Protein AF-A0A956HBP7-F1 (afdb_monomer_lite)

Structure (mmCIF, N/CA/C/O backbone):
data_AF-A0A956HBP7-F1
#
_entry.id   AF-A0A956HBP7-F1
#
loop_
_atom_site.group_PDB
_atom_site.id
_atom_site.type_symbol
_atom_site.label_atom_id
_atom_site.label_alt_id
_atom_site.label_comp_id
_atom_site.label_asym_id
_atom_site.label_entity_id
_atom_site.label_seq_id
_atom_site.pdbx_PDB_ins_code
_atom_site.Cartn_x
_atom_site.Cartn_y
_atom_site.Cartn_z
_atom_site.occupancy
_atom_site.B_iso_or_equiv
_atom_site.auth_seq_id
_atom_site.auth_comp_id
_atom_site.auth_asym_id
_atom_site.auth_atom_id
_atom_site.pdbx_PDB_model_num
ATOM 1 N N . MET A 1 1 ? 45.034 38.247 -23.020 1.00 39.50 1 MET A N 1
ATOM 2 C CA . MET A 1 1 ? 44.962 36.789 -22.770 1.00 39.50 1 MET A CA 1
ATOM 3 C C . MET A 1 1 ? 44.369 36.622 -21.376 1.00 39.50 1 MET A C 1
ATOM 5 O O . MET A 1 1 ? 45.046 36.894 -20.403 1.00 39.50 1 MET A O 1
ATOM 9 N N . SER A 1 2 ? 43.046 36.707 -21.271 1.00 40.84 2 SER A N 1
ATOM 10 C CA . SER A 1 2 ? 42.067 35.606 -21.320 1.00 40.84 2 SER A CA 1
ATOM 11 C C . SER A 1 2 ? 41.751 35.074 -19.914 1.00 40.84 2 SER A C 1
ATOM 13 O O . SER A 1 2 ? 42.496 34.288 -19.345 1.00 40.84 2 SER A O 1
ATOM 15 N N . THR A 1 3 ? 40.649 35.611 -19.378 1.00 42.34 3 THR A N 1
ATOM 16 C CA . THR A 1 3 ? 39.607 34.946 -18.573 1.00 42.34 3 THR A CA 1
ATOM 17 C C . THR A 1 3 ? 40.024 33.988 -17.447 1.00 42.34 3 THR A C 1
ATOM 19 O O . THR A 1 3 ? 40.135 32.781 -17.637 1.00 42.34 3 THR A O 1
ATOM 22 N N . ARG A 1 4 ? 40.077 34.510 -16.211 1.00 46.84 4 ARG A N 1
ATOM 23 C CA . ARG A 1 4 ? 39.815 33.718 -14.996 1.00 46.84 4 ARG A CA 1
ATOM 24 C C . ARG A 1 4 ? 38.300 33.612 -14.813 1.00 46.84 4 ARG A C 1
ATOM 26 O O . ARG A 1 4 ? 37.662 34.579 -14.408 1.00 46.84 4 ARG A O 1
ATOM 33 N N . ALA A 1 5 ? 37.732 32.466 -15.174 1.00 51.00 5 ALA A N 1
ATOM 34 C CA . ALA A 1 5 ? 36.327 32.162 -14.938 1.00 51.00 5 ALA A CA 1
ATOM 35 C C . ALA A 1 5 ? 36.096 31.924 -13.435 1.00 51.00 5 ALA A C 1
ATOM 37 O O . ALA A 1 5 ? 36.645 30.991 -12.852 1.00 51.00 5 ALA A O 1
ATOM 38 N N . LEU A 1 6 ? 35.297 32.796 -12.819 1.00 49.75 6 LEU A N 1
ATOM 39 C CA . LEU A 1 6 ? 34.688 32.590 -11.508 1.00 49.75 6 LEU A CA 1
ATOM 40 C C . LEU A 1 6 ? 33.666 31.452 -11.628 1.00 49.75 6 LEU A C 1
ATOM 42 O O . LEU A 1 6 ? 32.592 31.641 -12.194 1.00 49.75 6 LEU A O 1
ATOM 46 N N . LEU A 1 7 ? 33.996 30.275 -11.097 1.00 45.66 7 LEU A N 1
ATOM 47 C CA . LEU A 1 7 ? 33.031 29.198 -10.871 1.00 45.66 7 LEU A CA 1
ATOM 48 C C . LEU A 1 7 ? 32.211 29.521 -9.613 1.00 45.66 7 LEU A C 1
ATOM 50 O O . LEU A 1 7 ? 32.476 29.027 -8.523 1.00 45.66 7 LEU A O 1
ATOM 54 N N . LEU A 1 8 ? 31.221 30.396 -9.783 1.00 52.59 8 LEU A N 1
ATOM 55 C CA . LEU A 1 8 ? 30.040 30.484 -8.926 1.00 52.59 8 LEU A CA 1
ATOM 56 C C . LEU A 1 8 ? 29.021 29.496 -9.495 1.00 52.59 8 LEU A C 1
ATOM 58 O O . LEU A 1 8 ? 28.420 29.756 -10.534 1.00 52.59 8 LEU A O 1
ATOM 62 N N . GLY A 1 9 ? 28.875 28.336 -8.859 1.00 46.12 9 GLY A N 1
ATOM 63 C CA . GLY A 1 9 ? 28.076 27.248 -9.415 1.00 46.12 9 GLY A CA 1
ATOM 64 C C . GLY A 1 9 ? 27.485 26.335 -8.356 1.00 46.12 9 GLY A C 1
ATOM 65 O O . GLY A 1 9 ? 27.950 25.219 -8.183 1.00 46.12 9 GLY A O 1
ATOM 66 N N . LEU A 1 10 ? 26.440 26.840 -7.700 1.00 44.69 10 LEU A N 1
ATOM 67 C CA . LEU A 1 10 ? 25.297 26.078 -7.194 1.00 44.69 10 LEU A CA 1
ATOM 68 C C . LEU A 1 10 ? 25.590 24.968 -6.162 1.00 44.69 10 LEU A C 1
ATOM 70 O O . LEU A 1 10 ? 25.605 23.778 -6.465 1.00 44.69 10 LEU A O 1
ATOM 74 N N . VAL A 1 11 ? 25.688 25.366 -4.890 1.00 46.12 11 VAL A N 1
ATOM 75 C CA . VAL A 1 11 ? 25.358 24.465 -3.778 1.00 46.12 11 VAL A CA 1
ATOM 76 C C . VAL A 1 11 ? 23.848 24.232 -3.845 1.00 46.12 11 VAL A C 1
ATOM 78 O O . VAL A 1 11 ? 23.061 25.083 -3.433 1.00 46.12 11 VAL A O 1
ATOM 81 N N . LEU A 1 12 ? 23.440 23.105 -4.430 1.00 47.94 12 LEU A N 1
ATOM 82 C CA . LEU A 1 12 ? 22.087 22.577 -4.284 1.00 47.94 12 LEU A CA 1
ATOM 83 C C . LEU A 1 12 ? 21.896 22.232 -2.807 1.00 47.94 12 LEU A C 1
ATOM 85 O O . LEU A 1 12 ? 22.276 21.162 -2.337 1.00 47.94 12 LEU A O 1
ATOM 89 N N . ALA A 1 13 ? 21.334 23.184 -2.070 1.00 43.22 13 ALA A N 1
ATOM 90 C CA . ALA A 1 13 ? 20.749 22.946 -0.769 1.00 43.22 13 ALA A CA 1
ATOM 91 C C . ALA A 1 13 ? 19.555 22.000 -0.964 1.00 43.22 13 ALA A C 1
ATOM 93 O O . ALA A 1 13 ? 18.434 22.432 -1.224 1.00 43.22 13 ALA A O 1
ATOM 94 N N . VAL A 1 14 ? 19.801 20.692 -0.862 1.00 48.72 14 VAL A N 1
ATOM 95 C CA . VAL A 1 14 ? 18.746 19.705 -0.614 1.00 48.72 14 VAL A CA 1
ATOM 96 C C . VAL A 1 14 ? 18.364 19.847 0.855 1.00 48.72 14 VAL A C 1
ATOM 98 O O . VAL A 1 14 ? 18.791 19.089 1.718 1.00 48.72 14 VAL A O 1
ATOM 101 N N . THR A 1 15 ? 17.604 20.895 1.158 1.00 60.09 15 THR A N 1
ATOM 102 C CA . THR A 1 15 ? 16.936 21.050 2.446 1.00 60.09 15 THR A CA 1
ATOM 103 C C . THR A 1 15 ? 15.513 20.555 2.293 1.00 60.09 15 THR A C 1
ATOM 105 O O . THR A 1 15 ? 14.601 21.313 1.970 1.00 60.09 15 THR A O 1
ATOM 108 N N . SER A 1 16 ? 15.314 19.263 2.517 1.00 45.31 16 SER A N 1
ATOM 109 C CA . SER A 1 16 ? 14.040 18.734 3.000 1.00 45.31 16 SER A CA 1
ATOM 110 C C . SER A 1 16 ? 14.359 17.463 3.770 1.00 45.31 16 SER A C 1
ATOM 112 O O . SER A 1 16 ? 14.883 16.509 3.201 1.00 45.31 16 SER A O 1
ATOM 114 N N . GLY A 1 17 ? 14.121 17.491 5.079 1.00 45.22 17 GLY A N 1
ATOM 115 C CA . GLY A 1 17 ? 14.318 16.344 5.950 1.00 45.22 17 GLY A CA 1
ATOM 116 C C . GLY A 1 17 ? 13.556 15.127 5.436 1.00 45.22 17 GLY A C 1
ATOM 117 O O . GLY A 1 17 ? 12.364 15.199 5.159 1.00 45.22 17 GLY A O 1
ATOM 118 N N . ALA A 1 18 ? 14.262 14.012 5.325 1.00 40.72 18 ALA A N 1
ATOM 119 C CA . ALA A 1 18 ? 13.673 12.703 5.124 1.00 40.72 18 ALA A CA 1
ATOM 120 C C . ALA A 1 18 ? 14.485 11.696 5.942 1.00 40.72 18 ALA A C 1
ATOM 122 O O . ALA A 1 18 ? 15.192 10.858 5.400 1.00 40.72 18 ALA A O 1
ATOM 123 N N . CYS A 1 19 ? 14.366 11.767 7.271 1.00 41.72 19 CYS A N 1
ATOM 124 C CA . CYS A 1 19 ? 14.470 10.557 8.092 1.00 41.72 19 CYS A CA 1
ATOM 125 C C . CYS A 1 19 ? 13.136 9.797 7.986 1.00 41.72 19 CYS A C 1
ATOM 127 O O . CYS A 1 19 ? 12.437 9.599 8.971 1.00 41.72 19 CYS A O 1
ATOM 129 N N . GLY A 1 20 ? 12.745 9.467 6.757 1.00 51.25 20 GLY A N 1
ATOM 130 C CA . GLY A 1 20 ? 11.806 8.393 6.461 1.00 51.25 20 GLY A CA 1
ATOM 131 C C . GLY A 1 20 ? 12.619 7.202 5.956 1.00 51.25 20 GLY A C 1
ATOM 132 O O . GLY A 1 20 ? 13.786 7.389 5.596 1.00 51.25 20 GLY A O 1
ATOM 133 N N . PRO A 1 21 ? 12.060 5.983 5.948 1.00 54.94 21 PRO A N 1
ATOM 134 C CA . PRO A 1 21 ? 12.766 4.835 5.400 1.00 54.94 21 PRO A CA 1
ATOM 135 C C . PRO A 1 21 ? 13.250 5.166 3.984 1.00 54.94 21 PRO A C 1
ATOM 137 O O . PRO A 1 21 ? 12.504 5.682 3.152 1.00 54.94 21 PRO A O 1
ATOM 140 N N . SER A 1 22 ? 14.536 4.919 3.742 1.00 72.75 22 SER A N 1
ATOM 141 C CA . SER A 1 22 ? 15.210 5.199 2.470 1.00 72.75 22 SER A CA 1
ATOM 142 C C . SER A 1 22 ? 14.623 4.399 1.304 1.00 72.75 22 SER A C 1
ATOM 144 O O . SER A 1 22 ? 14.841 4.756 0.148 1.00 72.75 22 SER A O 1
ATOM 146 N N . ASP A 1 23 ? 13.860 3.349 1.611 1.00 89.81 23 ASP A N 1
ATOM 147 C CA . ASP A 1 23 ? 13.076 2.581 0.659 1.00 89.81 23 ASP A CA 1
ATOM 148 C C . ASP A 1 23 ? 11.612 3.086 0.633 1.00 89.81 23 ASP A C 1
ATOM 150 O O . ASP A 1 23 ? 10.898 2.977 1.637 1.00 89.81 23 ASP A O 1
ATOM 154 N N . PRO A 1 24 ? 11.122 3.617 -0.505 1.00 92.69 24 PRO A N 1
ATOM 155 C CA . PRO A 1 24 ? 9.737 4.060 -0.640 1.00 92.69 24 PRO A CA 1
ATOM 156 C C . PRO A 1 24 ? 8.716 2.926 -0.465 1.00 92.69 24 PRO A C 1
ATOM 158 O O . PRO A 1 24 ? 7.572 3.199 -0.099 1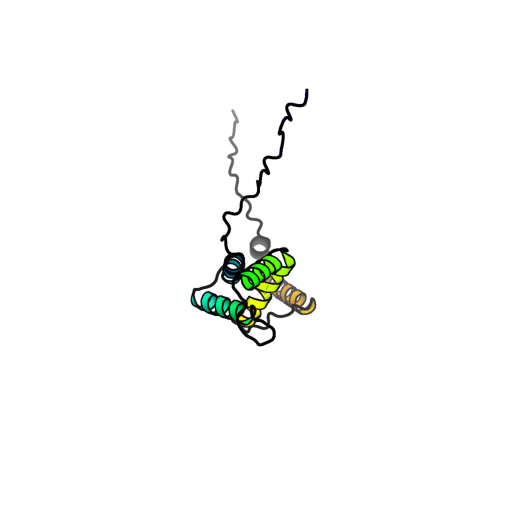.00 92.69 24 PRO A O 1
ATOM 161 N N . CYS A 1 25 ? 9.084 1.671 -0.728 1.00 92.88 25 CYS A N 1
ATOM 162 C CA . CYS A 1 25 ? 8.206 0.534 -0.464 1.00 92.88 25 CYS A CA 1
ATOM 163 C C . CYS A 1 25 ? 8.068 0.285 1.038 1.00 92.88 25 CYS A C 1
ATOM 165 O O . CYS A 1 25 ? 6.960 0.038 1.509 1.00 92.88 25 CYS A O 1
ATOM 167 N N . GLU A 1 26 ? 9.155 0.429 1.798 1.00 93.50 26 GLU A N 1
ATOM 168 C CA . GLU A 1 26 ? 9.117 0.304 3.256 1.00 93.50 26 GLU A CA 1
ATOM 169 C C . GLU A 1 26 ? 8.317 1.451 3.888 1.00 93.50 26 GLU A C 1
ATOM 171 O O . GLU A 1 26 ? 7.528 1.221 4.798 1.00 93.50 26 GLU A O 1
ATOM 176 N N . ALA A 1 27 ? 8.424 2.675 3.353 1.00 92.50 27 ALA A N 1
ATOM 177 C CA . ALA A 1 27 ? 7.589 3.805 3.782 1.00 92.50 27 ALA A CA 1
ATOM 178 C C . ALA A 1 27 ? 6.092 3.497 3.658 1.00 92.50 27 ALA A C 1
ATOM 180 O O . ALA A 1 27 ? 5.314 3.753 4.575 1.00 92.50 27 ALA A O 1
ATOM 181 N N . LEU A 1 28 ? 5.702 2.932 2.513 1.00 93.75 28 LEU A N 1
ATOM 182 C CA . LEU A 1 28 ? 4.318 2.564 2.246 1.00 93.75 28 LEU A CA 1
ATOM 183 C C . LEU A 1 28 ? 3.868 1.410 3.149 1.00 93.75 28 LEU A C 1
ATOM 185 O O . LEU A 1 28 ? 2.751 1.432 3.659 1.00 93.75 28 LEU A O 1
ATOM 189 N N . LEU A 1 29 ? 4.737 0.422 3.369 1.00 94.75 29 LEU A N 1
ATOM 190 C CA . LEU A 1 29 ? 4.453 -0.703 4.250 1.00 94.75 29 LEU A CA 1
ATOM 191 C C . LEU A 1 29 ? 4.230 -0.249 5.697 1.00 94.75 29 LEU A C 1
ATOM 193 O O . LEU A 1 29 ? 3.258 -0.681 6.309 1.00 94.75 29 LEU A O 1
ATOM 197 N N . VAL A 1 30 ? 5.071 0.650 6.218 1.00 94.31 30 VAL A N 1
ATOM 198 C CA . VAL A 1 30 ? 4.927 1.221 7.568 1.00 94.31 30 VAL A CA 1
ATOM 199 C C . VAL A 1 30 ? 3.549 1.860 7.754 1.00 94.31 30 VAL A C 1
ATOM 201 O O . VAL A 1 30 ? 2.900 1.628 8.770 1.00 94.31 30 VAL A O 1
ATOM 204 N N . GLU A 1 31 ? 3.056 2.601 6.763 1.00 93.88 31 GLU A N 1
ATOM 205 C CA . GLU A 1 31 ? 1.736 3.242 6.833 1.00 93.88 31 GLU A CA 1
ATOM 206 C C . GLU A 1 31 ? 0.573 2.240 6.704 1.00 93.88 31 GLU A C 1
ATOM 208 O O . GLU A 1 31 ? -0.472 2.376 7.350 1.00 93.88 31 GLU A O 1
ATOM 213 N N . ILE A 1 32 ? 0.742 1.178 5.906 1.00 94.12 32 ILE A N 1
ATOM 214 C CA . ILE A 1 32 ? -0.233 0.078 5.866 1.00 94.12 32 ILE A CA 1
ATOM 215 C C . ILE A 1 32 ? -0.310 -0.601 7.240 1.00 94.12 32 ILE A C 1
ATOM 217 O O . ILE A 1 32 ? -1.415 -0.859 7.720 1.00 94.12 32 ILE A O 1
ATOM 221 N N . CYS A 1 33 ? 0.845 -0.831 7.864 1.00 95.12 33 CYS A N 1
ATOM 222 C CA . CYS A 1 33 ? 1.035 -1.469 9.165 1.00 95.12 33 CYS A CA 1
ATOM 223 C C . CYS A 1 33 ? 0.645 -0.617 10.376 1.00 95.12 33 CYS A C 1
ATOM 225 O O . CYS A 1 33 ? 0.524 -1.152 11.475 1.00 95.12 33 CYS A O 1
ATOM 227 N N . GLU A 1 34 ? 0.474 0.695 10.213 1.00 92.19 34 GLU A N 1
ATOM 228 C CA . GLU A 1 34 ? 0.261 1.600 11.339 1.00 92.19 34 GLU A CA 1
ATOM 229 C C . GLU A 1 34 ? -0.951 1.172 12.185 1.00 92.19 34 GLU A C 1
ATOM 231 O O . GLU A 1 34 ? -2.089 1.117 11.691 1.00 92.19 34 GLU A O 1
ATOM 236 N N . GLY A 1 35 ? -0.676 0.871 13.461 1.00 90.38 35 GLY A N 1
ATOM 237 C CA . GLY A 1 35 ? -1.659 0.445 14.459 1.00 90.38 35 GLY A CA 1
ATOM 238 C C . GLY A 1 35 ? -2.005 -1.050 14.462 1.00 90.38 35 GLY A C 1
ATOM 239 O O . GLY A 1 35 ? -2.945 -1.422 15.160 1.00 90.38 35 GLY A O 1
ATOM 240 N N . HIS A 1 36 ? -1.285 -1.892 13.712 1.00 93.06 36 HIS A N 1
ATOM 241 C CA . HIS A 1 36 ? -1.554 -3.332 13.589 1.00 93.06 36 HIS A CA 1
ATOM 242 C C . HIS A 1 36 ? -0.402 -4.211 14.091 1.00 93.06 36 HIS A C 1
ATOM 244 O O . HIS A 1 36 ? 0.679 -3.717 14.409 1.00 93.06 36 HIS A O 1
ATOM 250 N N . ASP A 1 37 ? -0.653 -5.519 14.190 1.00 93.81 37 ASP A N 1
ATOM 251 C CA . ASP A 1 37 ? 0.320 -6.514 14.648 1.00 93.81 37 ASP A CA 1
ATOM 252 C C . ASP A 1 37 ? 1.217 -7.073 13.522 1.00 93.81 37 ASP A C 1
ATOM 254 O O . ASP A 1 37 ? 1.044 -6.790 12.333 1.00 93.81 37 ASP A O 1
ATOM 258 N N . ASP A 1 38 ? 2.199 -7.893 13.912 1.00 94.81 38 ASP A N 1
ATOM 259 C CA . ASP A 1 38 ? 3.158 -8.508 12.988 1.00 94.81 38 ASP A CA 1
ATOM 260 C C . ASP A 1 38 ? 2.501 -9.451 11.968 1.00 94.81 38 ASP A C 1
ATOM 262 O O . ASP A 1 38 ? 3.017 -9.588 10.856 1.00 94.81 38 ASP A O 1
ATOM 266 N N . ALA A 1 39 ? 1.380 -10.096 12.316 1.00 94.44 39 ALA A N 1
ATOM 267 C CA . ALA A 1 39 ? 0.676 -11.000 11.409 1.00 94.44 39 ALA A CA 1
ATOM 268 C C . ALA A 1 39 ? 0.022 -10.204 10.276 1.00 94.44 39 ALA A C 1
ATOM 270 O O . ALA A 1 39 ? 0.274 -10.481 9.102 1.00 94.44 39 ALA A O 1
ATOM 271 N N . TYR A 1 40 ? -0.694 -9.134 10.625 1.00 95.12 40 TYR A N 1
ATOM 272 C CA . TYR A 1 40 ? -1.236 -8.182 9.662 1.00 95.12 40 TYR A CA 1
ATOM 273 C C . TYR A 1 40 ? -0.129 -7.568 8.792 1.00 95.12 40 TYR A C 1
ATOM 275 O O . TYR A 1 40 ? -0.271 -7.441 7.577 1.00 95.12 40 TYR A O 1
ATOM 283 N N . CYS A 1 41 ? 1.010 -7.212 9.389 1.00 95.56 41 CYS A N 1
ATOM 284 C CA . CYS A 1 41 ? 2.155 -6.704 8.638 1.00 95.56 41 CYS A CA 1
ATOM 285 C C . CYS A 1 41 ? 2.788 -7.740 7.703 1.00 95.56 41 CYS A C 1
ATOM 287 O O . CYS A 1 41 ? 3.356 -7.370 6.673 1.00 95.56 41 CYS A O 1
ATOM 289 N N . GLY A 1 42 ? 2.695 -9.029 8.033 1.00 96.25 42 GLY A N 1
ATOM 290 C CA . GLY A 1 42 ? 3.014 -10.125 7.121 1.00 96.25 42 GLY A CA 1
ATOM 291 C C . GLY A 1 42 ? 2.110 -10.100 5.889 1.00 96.25 42 GLY A C 1
ATOM 292 O O . GLY A 1 42 ? 2.606 -10.024 4.767 1.00 96.25 42 GLY A O 1
ATOM 293 N N . GLU A 1 43 ? 0.796 -10.042 6.096 1.00 96.19 43 GLU A N 1
ATOM 294 C CA . GLU A 1 43 ? -0.195 -9.969 5.012 1.00 96.19 43 GLU A CA 1
ATOM 295 C C . GLU A 1 43 ? -0.055 -8.686 4.173 1.00 96.19 43 GLU A C 1
ATOM 297 O O . GLU A 1 43 ? -0.212 -8.700 2.951 1.00 96.19 43 GLU A O 1
ATOM 302 N N . ALA A 1 44 ? 0.317 -7.566 4.797 1.00 95.38 44 ALA A N 1
ATOM 303 C CA . ALA A 1 44 ? 0.605 -6.315 4.101 1.00 95.38 44 ALA A CA 1
ATOM 304 C C . ALA A 1 44 ? 1.811 -6.420 3.153 1.00 95.38 44 ALA A C 1
ATOM 306 O O . ALA A 1 44 ? 1.780 -5.850 2.056 1.00 95.38 44 ALA A O 1
ATOM 307 N N . ARG A 1 45 ? 2.857 -7.164 3.542 1.00 95.25 45 ARG A N 1
ATOM 308 C CA . ARG A 1 45 ? 4.002 -7.452 2.663 1.00 95.25 45 ARG A CA 1
ATOM 309 C C . ARG A 1 45 ? 3.577 -8.306 1.477 1.00 95.25 45 ARG A C 1
ATOM 311 O O . ARG A 1 45 ? 3.882 -7.946 0.344 1.00 95.25 45 ARG A O 1
ATOM 318 N N . GLU A 1 46 ? 2.811 -9.366 1.719 1.00 94.75 46 GLU A N 1
ATOM 319 C CA . GLU A 1 46 ? 2.291 -10.231 0.652 1.00 94.75 46 GLU A CA 1
ATOM 320 C C . GLU A 1 46 ? 1.388 -9.463 -0.322 1.00 94.75 46 GLU A C 1
ATOM 322 O O . GLU A 1 46 ? 1.489 -9.636 -1.538 1.00 94.75 46 GLU A O 1
ATOM 327 N N . PHE A 1 47 ? 0.551 -8.554 0.188 1.00 94.56 47 PHE A N 1
ATOM 328 C CA . PHE A 1 47 ? -0.263 -7.669 -0.641 1.00 94.56 47 PHE A CA 1
ATOM 329 C C . PHE A 1 47 ? 0.594 -6.791 -1.564 1.00 94.56 47 PHE A C 1
ATOM 331 O O . PHE A 1 47 ? 0.274 -6.655 -2.748 1.00 94.56 47 PHE A O 1
ATOM 338 N N . LEU A 1 48 ? 1.669 -6.188 -1.042 1.00 93.88 48 LEU A N 1
ATOM 339 C CA . LEU A 1 48 ? 2.581 -5.374 -1.847 1.00 93.88 48 LEU A CA 1
ATOM 340 C C . LEU A 1 48 ? 3.308 -6.221 -2.892 1.00 93.88 48 LEU A C 1
ATOM 342 O O . LEU A 1 48 ? 3.336 -5.842 -4.062 1.00 93.88 48 LEU A O 1
ATOM 346 N N . ASP A 1 49 ? 3.843 -7.374 -2.504 1.00 92.50 49 ASP A N 1
ATOM 347 C CA . ASP A 1 49 ? 4.584 -8.246 -3.415 1.00 92.50 49 ASP A CA 1
ATOM 348 C C . ASP A 1 49 ? 3.685 -8.815 -4.522 1.00 92.50 49 ASP A C 1
ATOM 350 O O . ASP A 1 49 ? 4.091 -8.853 -5.680 1.00 92.50 49 ASP A O 1
ATOM 354 N N . GLY A 1 50 ? 2.426 -9.140 -4.214 1.00 92.31 50 GLY A N 1
ATOM 355 C CA . GLY A 1 50 ? 1.436 -9.562 -5.209 1.00 92.31 50 GLY A CA 1
ATOM 356 C C . GLY A 1 50 ? 0.943 -8.438 -6.130 1.00 92.31 50 GLY A C 1
ATOM 357 O O . GLY A 1 50 ? 0.342 -8.709 -7.170 1.00 92.31 50 GLY A O 1
ATOM 358 N N . ARG A 1 51 ? 1.165 -7.168 -5.771 1.00 92.75 51 ARG A N 1
ATOM 359 C CA . ARG A 1 51 ? 0.794 -6.002 -6.592 1.00 92.75 51 ARG A CA 1
ATOM 360 C C . ARG A 1 51 ? 1.935 -5.442 -7.418 1.00 92.75 51 ARG A C 1
ATOM 362 O O . ARG A 1 51 ? 1.677 -4.775 -8.419 1.00 92.75 51 ARG A O 1
ATOM 369 N N . LEU A 1 52 ? 3.166 -5.672 -6.992 1.00 93.06 52 LEU A N 1
ATOM 370 C CA . LEU A 1 52 ? 4.374 -5.189 -7.644 1.00 93.06 52 LEU A CA 1
ATOM 371 C C . LEU A 1 52 ? 4.933 -6.285 -8.550 1.00 93.06 52 LEU A C 1
ATOM 373 O O . LEU A 1 52 ? 6.072 -6.731 -8.394 1.00 93.06 52 LEU A O 1
ATOM 377 N N . VAL A 1 53 ? 4.102 -6.686 -9.510 1.00 94.19 53 VAL A N 1
ATOM 378 C CA . VAL A 1 53 ? 4.397 -7.694 -10.531 1.00 94.19 53 VAL A CA 1
ATOM 379 C C . VAL A 1 53 ? 4.289 -7.096 -11.935 1.00 94.19 53 VAL A C 1
ATOM 381 O O . VAL A 1 53 ? 3.660 -6.051 -12.120 1.00 94.19 53 VAL A O 1
ATOM 384 N N . ASP A 1 54 ? 4.935 -7.726 -12.911 1.00 91.62 54 ASP A N 1
ATOM 385 C CA . ASP A 1 54 ? 4.776 -7.416 -14.332 1.00 91.62 54 ASP A CA 1
ATOM 386 C C . ASP A 1 54 ? 3.494 -8.036 -14.926 1.00 91.62 54 ASP A C 1
ATOM 388 O O . ASP A 1 54 ? 2.686 -8.646 -14.220 1.00 91.62 54 ASP A O 1
ATOM 392 N N . ASP A 1 55 ? 3.292 -7.854 -16.234 1.00 91.00 55 ASP A N 1
ATOM 393 C CA . ASP A 1 55 ? 2.109 -8.346 -16.953 1.00 91.00 55 ASP A CA 1
ATOM 394 C C . ASP A 1 55 ? 2.005 -9.883 -16.961 1.00 91.00 55 ASP A C 1
ATOM 396 O O . ASP A 1 55 ? 0.904 -10.426 -17.075 1.00 91.00 55 ASP A O 1
ATOM 400 N N . ASP A 1 56 ? 3.133 -10.581 -16.797 1.00 93.19 56 ASP A N 1
ATOM 401 C CA . ASP A 1 56 ? 3.207 -12.041 -16.715 1.00 93.19 56 ASP A CA 1
ATOM 402 C C . ASP A 1 56 ? 3.040 -12.550 -15.266 1.00 93.19 56 ASP A C 1
ATOM 404 O O . ASP A 1 56 ? 3.001 -13.759 -15.020 1.00 93.19 56 ASP A O 1
ATOM 408 N N . GLY A 1 57 ? 2.903 -11.638 -14.295 1.00 90.06 57 GLY A N 1
ATOM 409 C CA . GLY A 1 57 ? 2.745 -11.940 -12.874 1.00 90.06 57 GLY A CA 1
ATOM 410 C C . GLY A 1 57 ? 4.058 -12.234 -12.145 1.00 90.06 57 GLY A C 1
ATOM 411 O O . GLY A 1 57 ? 4.026 -12.692 -11.001 1.00 90.06 57 GLY A O 1
ATOM 412 N N . ALA A 1 58 ? 5.211 -11.984 -12.769 1.00 94.19 58 ALA A N 1
ATOM 413 C CA . ALA A 1 58 ? 6.507 -12.111 -12.116 1.00 94.19 58 ALA A CA 1
ATOM 414 C C . ALA A 1 58 ? 6.825 -10.859 -11.290 1.00 94.19 58 ALA A C 1
ATOM 416 O O . ALA A 1 58 ? 6.426 -9.748 -11.628 1.00 94.19 58 ALA A O 1
ATOM 417 N N . ALA A 1 59 ? 7.559 -11.029 -10.189 1.00 94.06 59 ALA A N 1
ATOM 418 C CA . ALA A 1 59 ? 7.947 -9.909 -9.337 1.00 94.06 59 ALA A CA 1
ATOM 419 C C . ALA A 1 59 ? 8.762 -8.870 -10.123 1.00 94.06 59 ALA A C 1
ATOM 421 O O . ALA A 1 59 ? 9.704 -9.214 -10.842 1.00 94.06 59 ALA A O 1
ATOM 422 N N . LEU A 1 60 ? 8.431 -7.589 -9.942 1.00 93.62 60 LEU A N 1
ATOM 423 C CA . LEU A 1 60 ? 9.169 -6.501 -10.576 1.00 93.62 60 LEU A CA 1
ATOM 424 C C . LEU A 1 60 ? 10.636 -6.500 -10.133 1.00 93.62 60 LEU A C 1
ATOM 426 O O . LEU A 1 60 ? 10.959 -6.710 -8.960 1.00 93.62 60 LEU A O 1
ATOM 430 N N . ALA A 1 61 ? 11.530 -6.165 -11.067 1.00 93.50 61 ALA A N 1
ATOM 431 C CA . ALA A 1 61 ? 12.932 -5.915 -10.751 1.00 93.50 61 ALA A CA 1
ATOM 432 C C . ALA A 1 61 ? 13.062 -4.832 -9.653 1.00 93.50 61 ALA A C 1
ATOM 434 O O . ALA A 1 61 ? 12.246 -3.904 -9.627 1.00 93.50 61 ALA A O 1
ATOM 435 N N . PRO A 1 62 ? 14.093 -4.885 -8.785 1.00 90.44 62 PRO A N 1
ATOM 436 C CA . PRO A 1 62 ? 14.209 -3.996 -7.623 1.00 90.44 62 PRO A CA 1
ATOM 437 C C . PRO A 1 62 ? 14.064 -2.502 -7.945 1.00 90.44 62 PRO A C 1
ATOM 439 O O . PRO A 1 62 ? 13.352 -1.780 -7.245 1.00 90.44 62 PRO A O 1
ATOM 442 N N . ASP A 1 63 ? 14.665 -2.044 -9.045 1.00 91.06 63 ASP A N 1
ATOM 443 C CA . ASP A 1 63 ? 14.577 -0.644 -9.470 1.00 91.06 63 ASP A CA 1
ATOM 444 C C . ASP A 1 63 ? 13.159 -0.259 -9.910 1.00 91.06 63 ASP A C 1
ATOM 446 O O . ASP A 1 63 ? 12.680 0.830 -9.590 1.00 91.06 63 ASP A O 1
ATOM 450 N N . ALA A 1 64 ? 12.465 -1.148 -10.625 1.00 92.38 64 ALA A N 1
ATOM 451 C CA . ALA A 1 64 ? 11.092 -0.922 -11.072 1.00 92.38 64 ALA A CA 1
ATOM 452 C C . ALA A 1 64 ? 10.113 -0.951 -9.890 1.00 92.38 64 ALA A C 1
ATOM 454 O O . ALA A 1 64 ? 9.244 -0.084 -9.786 1.00 92.38 64 ALA A O 1
ATOM 455 N N . ARG A 1 65 ? 10.307 -1.887 -8.953 1.00 93.88 65 ARG A N 1
ATOM 456 C CA . ARG A 1 65 ? 9.565 -1.966 -7.688 1.00 93.88 65 ARG A CA 1
ATOM 457 C C . ARG A 1 65 ? 9.701 -0.664 -6.894 1.00 93.88 65 ARG A C 1
ATOM 459 O O . ARG A 1 65 ? 8.699 -0.049 -6.535 1.00 93.88 65 ARG A O 1
ATOM 466 N N . THR A 1 66 ? 10.935 -0.189 -6.720 1.00 92.88 66 THR A N 1
ATOM 467 C CA . THR A 1 66 ? 11.243 1.074 -6.032 1.00 92.88 66 THR A CA 1
ATOM 468 C C . THR A 1 66 ? 10.564 2.268 -6.710 1.00 92.88 66 THR A C 1
ATOM 470 O O . THR A 1 66 ? 9.942 3.096 -6.042 1.00 92.88 66 THR A O 1
ATOM 473 N N . GLN A 1 67 ? 10.625 2.349 -8.044 1.00 94.00 67 GLN A N 1
ATOM 474 C CA . GLN A 1 67 ? 9.971 3.415 -8.811 1.00 94.00 67 GLN A CA 1
ATOM 475 C C . GLN A 1 67 ? 8.445 3.399 -8.660 1.00 94.00 67 GLN A C 1
ATOM 477 O O . GLN A 1 67 ? 7.845 4.463 -8.500 1.00 94.00 67 GLN A O 1
ATOM 482 N N . MET A 1 68 ? 7.817 2.221 -8.656 1.00 94.19 68 MET A N 1
ATOM 483 C CA . MET A 1 68 ? 6.373 2.087 -8.439 1.00 94.19 68 MET A CA 1
ATOM 484 C C . MET A 1 68 ? 5.963 2.556 -7.041 1.00 94.19 68 MET A C 1
ATOM 486 O O . MET A 1 68 ? 5.047 3.370 -6.910 1.00 94.19 68 MET A O 1
ATOM 490 N N . CYS A 1 69 ? 6.674 2.132 -5.995 1.00 94.38 69 CYS A N 1
ATOM 491 C CA . CYS A 1 69 ? 6.409 2.598 -4.633 1.00 94.38 69 CYS A CA 1
ATOM 492 C C . CYS A 1 69 ? 6.622 4.112 -4.487 1.00 94.38 69 CYS A C 1
ATOM 494 O O . CYS A 1 69 ? 5.825 4.797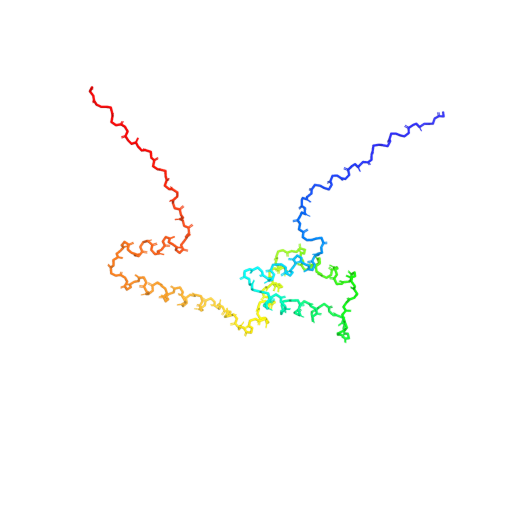 -3.844 1.00 94.38 69 CYS A O 1
ATOM 496 N N . ALA A 1 70 ? 7.660 4.669 -5.117 1.00 94.81 70 ALA A N 1
ATOM 497 C CA . ALA A 1 70 ? 7.882 6.113 -5.136 1.00 94.81 70 ALA A CA 1
ATOM 498 C C . ALA A 1 70 ? 6.745 6.858 -5.858 1.00 94.81 70 ALA A C 1
ATOM 500 O O . ALA A 1 70 ? 6.313 7.920 -5.407 1.00 94.81 70 ALA A O 1
ATOM 501 N N . ALA A 1 71 ? 6.223 6.296 -6.952 1.00 94.44 71 ALA A N 1
ATOM 502 C CA . ALA A 1 71 ? 5.095 6.862 -7.683 1.00 94.44 71 ALA A CA 1
ATOM 503 C C . ALA A 1 71 ? 3.802 6.857 -6.852 1.00 94.44 71 ALA A C 1
ATOM 505 O O . ALA A 1 71 ? 3.094 7.863 -6.838 1.00 94.44 71 ALA A O 1
ATOM 506 N N . ILE A 1 72 ? 3.526 5.778 -6.113 1.00 94.56 72 ILE A N 1
ATOM 507 C CA . ILE A 1 72 ? 2.393 5.705 -5.176 1.00 94.56 72 ILE A CA 1
ATOM 508 C C . ILE A 1 72 ? 2.530 6.785 -4.094 1.00 94.56 72 ILE A C 1
ATOM 510 O O . ILE A 1 7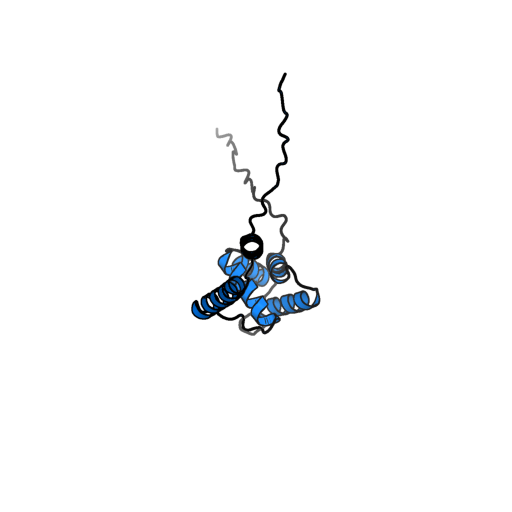2 ? 1.590 7.534 -3.830 1.00 94.56 72 ILE A O 1
ATOM 514 N N . ASN A 1 73 ? 3.729 6.933 -3.530 1.00 93.75 73 ASN A N 1
ATOM 515 C CA . ASN A 1 73 ? 4.021 7.911 -2.482 1.00 93.75 73 ASN A CA 1
ATOM 516 C C . ASN A 1 73 ? 4.069 9.372 -2.955 1.00 93.75 73 ASN A C 1
ATOM 518 O O . ASN A 1 73 ? 4.130 10.280 -2.118 1.00 93.75 73 ASN A O 1
ATOM 522 N N . ARG A 1 74 ? 4.044 9.622 -4.270 1.00 92.50 74 ARG A N 1
ATOM 523 C CA . ARG A 1 74 ? 4.174 10.968 -4.847 1.00 92.50 74 ARG A CA 1
ATOM 524 C C . ARG A 1 74 ? 3.063 11.913 -4.393 1.00 92.50 74 ARG A C 1
ATOM 526 O O . ARG A 1 74 ? 3.303 13.111 -4.286 1.00 92.50 74 ARG A O 1
ATOM 533 N N . THR A 1 75 ? 1.860 11.398 -4.147 1.00 92.62 75 THR A N 1
ATOM 534 C CA . THR A 1 75 ? 0.712 12.207 -3.708 1.00 92.62 75 THR A CA 1
ATOM 535 C C . THR A 1 75 ? 0.069 11.587 -2.479 1.00 92.62 75 THR A C 1
ATOM 537 O O . THR A 1 75 ? 0.099 10.369 -2.299 1.00 92.62 75 THR A O 1
ATOM 540 N N . VAL A 1 76 ? -0.511 12.424 -1.621 1.00 91.31 76 VAL A N 1
ATOM 541 C CA . VAL A 1 76 ? -1.206 11.959 -0.414 1.00 91.31 76 VAL A CA 1
ATOM 542 C C . VAL A 1 76 ? -2.443 11.147 -0.794 1.00 91.31 76 VAL A C 1
ATOM 544 O O . VAL A 1 76 ? -2.765 10.169 -0.132 1.00 91.31 76 VAL A O 1
ATOM 547 N N . GLU A 1 77 ? -3.108 11.518 -1.880 1.00 92.44 77 GLU A N 1
ATOM 548 C CA . GLU A 1 77 ? -4.312 10.884 -2.397 1.00 92.44 77 GLU A CA 1
ATOM 549 C C . GLU A 1 77 ? -4.026 9.460 -2.872 1.00 92.44 77 GLU A C 1
ATOM 551 O O . GLU A 1 77 ? -4.724 8.535 -2.458 1.00 92.44 77 GLU A O 1
ATOM 556 N N . LEU A 1 78 ? -2.983 9.262 -3.690 1.00 91.12 78 LEU A N 1
ATOM 557 C CA . LEU A 1 78 ? -2.591 7.925 -4.146 1.00 91.12 78 LEU A CA 1
ATOM 558 C C . LEU A 1 78 ? -2.120 7.058 -2.983 1.00 91.12 78 LEU A C 1
ATOM 560 O O . LEU A 1 78 ? -2.566 5.920 -2.869 1.00 91.12 78 LEU A O 1
ATOM 564 N N . ARG A 1 79 ? -1.286 7.608 -2.096 1.00 94.31 79 ARG A N 1
ATOM 565 C CA . ARG A 1 79 ? -0.813 6.924 -0.889 1.00 94.31 79 ARG A CA 1
ATOM 566 C C . ARG A 1 79 ? -1.984 6.427 -0.039 1.00 94.31 79 ARG A C 1
ATOM 568 O O . ARG A 1 79 ? -2.110 5.228 0.191 1.00 94.31 79 ARG A O 1
ATOM 575 N N . LYS A 1 80 ? -2.912 7.322 0.322 1.00 92.94 80 LYS A N 1
ATOM 576 C CA . LYS A 1 80 ? -4.109 6.985 1.107 1.00 92.94 80 LYS A CA 1
ATOM 577 C C . LYS A 1 80 ? -5.010 5.987 0.392 1.00 92.94 80 LYS A C 1
ATOM 579 O O . LYS A 1 80 ? -5.504 5.061 1.028 1.00 92.94 80 LYS A O 1
ATOM 584 N N . ALA A 1 81 ? -5.224 6.146 -0.914 1.00 91.25 81 ALA A N 1
ATOM 585 C CA . ALA A 1 81 ? -6.015 5.199 -1.695 1.00 91.25 81 ALA A CA 1
ATOM 586 C C . ALA A 1 81 ? -5.389 3.797 -1.683 1.00 91.25 81 ALA A C 1
ATOM 588 O O . ALA A 1 81 ? -6.104 2.800 -1.580 1.00 91.25 81 ALA A O 1
ATOM 589 N N . TYR A 1 82 ? -4.061 3.720 -1.744 1.00 93.25 82 TYR A N 1
ATOM 590 C CA . TYR A 1 82 ? -3.332 2.461 -1.716 1.00 93.25 82 TYR A CA 1
ATOM 591 C C . TYR A 1 82 ? -3.381 1.799 -0.336 1.00 93.25 82 TYR A C 1
ATOM 593 O O . TYR A 1 82 ? -3.738 0.626 -0.242 1.00 93.25 82 TYR A O 1
ATOM 601 N N . VAL A 1 83 ? -3.127 2.558 0.737 1.00 93.06 83 VAL A N 1
ATOM 602 C CA . VAL A 1 83 ? -3.252 2.093 2.132 1.00 93.06 83 VAL A CA 1
ATOM 603 C C . VAL A 1 83 ? -4.668 1.597 2.416 1.00 93.06 83 VAL A C 1
ATOM 605 O O . VAL A 1 83 ? -4.863 0.529 2.996 1.00 93.06 83 VAL A O 1
ATOM 608 N N . PHE A 1 84 ? -5.672 2.340 1.953 1.00 91.31 84 PHE A N 1
ATOM 609 C CA . PHE A 1 84 ? -7.070 1.947 2.066 1.00 91.31 84 PHE A CA 1
ATOM 610 C C . PHE A 1 84 ? -7.353 0.638 1.322 1.00 91.31 84 PHE A C 1
ATOM 612 O O . PHE A 1 84 ? -7.989 -0.260 1.874 1.00 91.31 84 PHE A O 1
ATOM 619 N N . LYS A 1 85 ? -6.856 0.493 0.087 1.00 91.44 85 LYS A N 1
ATOM 620 C CA . LYS A 1 85 ? -7.054 -0.730 -0.695 1.00 91.44 85 LYS A CA 1
ATOM 621 C C . LYS A 1 85 ? -6.369 -1.940 -0.062 1.00 91.44 85 LYS A C 1
ATOM 623 O O . LYS A 1 85 ? -6.960 -3.017 -0.083 1.00 91.44 85 LYS A O 1
ATOM 628 N N . ALA A 1 86 ? -5.173 -1.762 0.496 1.00 92.69 86 ALA A N 1
ATOM 629 C CA . ALA A 1 86 ? -4.461 -2.802 1.232 1.00 92.69 86 ALA A CA 1
ATOM 630 C C . ALA A 1 86 ? -5.303 -3.287 2.418 1.00 92.69 86 ALA A C 1
ATOM 632 O O . ALA A 1 86 ? -5.644 -4.465 2.484 1.00 92.69 86 ALA A O 1
ATOM 633 N N . ARG A 1 87 ? -5.750 -2.354 3.271 1.00 91.31 87 ARG A N 1
ATOM 634 C CA . ARG A 1 87 ? -6.610 -2.639 4.433 1.00 91.31 87 ARG A CA 1
ATOM 635 C C . ARG A 1 87 ? -7.860 -3.429 4.039 1.00 91.31 87 ARG A C 1
ATOM 637 O O . ARG A 1 87 ? -8.156 -4.431 4.671 1.00 91.31 87 ARG A O 1
ATOM 644 N N . GLN A 1 88 ? -8.541 -3.032 2.961 1.00 88.38 88 GLN A N 1
ATOM 645 C CA . GLN A 1 88 ? -9.723 -3.749 2.461 1.00 88.38 88 GLN A CA 1
ATOM 646 C C . GLN A 1 88 ? -9.446 -5.199 2.054 1.00 88.38 88 GLN A C 1
ATOM 648 O O . GLN A 1 88 ? -10.304 -6.058 2.231 1.00 88.38 88 GLN A O 1
ATOM 653 N N . VAL A 1 89 ? -8.299 -5.460 1.424 1.00 90.88 89 VAL A N 1
ATOM 654 C CA . VAL A 1 89 ? -7.953 -6.812 0.967 1.00 90.88 89 VAL A CA 1
ATOM 655 C C . VAL A 1 89 ? -7.559 -7.689 2.151 1.00 90.88 89 VAL A C 1
ATOM 657 O O . VAL A 1 89 ? -8.023 -8.820 2.221 1.00 90.88 89 VAL A O 1
ATOM 660 N N . ILE A 1 90 ? -6.761 -7.149 3.074 1.00 92.12 90 ILE A N 1
ATOM 661 C CA . ILE A 1 90 ? -6.212 -7.876 4.224 1.00 92.12 90 ILE A CA 1
ATOM 662 C C . ILE A 1 90 ? -7.317 -8.235 5.222 1.00 92.12 90 ILE A C 1
ATOM 664 O O . ILE A 1 90 ? -7.488 -9.393 5.576 1.00 92.12 90 ILE A O 1
ATOM 668 N N . THR A 1 91 ? -8.147 -7.271 5.634 1.00 88.19 91 THR A N 1
ATOM 669 C CA . THR A 1 91 ? -9.192 -7.562 6.630 1.00 88.19 91 THR A CA 1
ATOM 670 C C . THR A 1 91 ? -10.388 -8.309 6.042 1.00 88.19 91 THR A C 1
ATOM 672 O O . THR A 1 91 ? -11.244 -8.784 6.786 1.00 88.19 91 THR A O 1
ATOM 675 N N . GLY A 1 92 ? -10.501 -8.369 4.708 1.00 78.00 92 GLY A N 1
ATOM 676 C CA . GLY A 1 92 ? -11.664 -8.915 4.006 1.00 78.00 92 GLY A CA 1
ATOM 677 C C . GLY A 1 92 ? -12.967 -8.160 4.286 1.00 78.00 92 GLY A C 1
ATOM 678 O O . GLY A 1 92 ? -14.023 -8.543 3.778 1.00 78.00 92 GLY A O 1
ATOM 679 N N . GLU A 1 93 ? -12.920 -7.087 5.080 1.00 63.97 93 GLU A N 1
ATOM 680 C CA . GLU A 1 93 ? -14.094 -6.309 5.416 1.00 63.97 93 GLU A CA 1
ATOM 681 C C . GLU A 1 93 ? -14.480 -5.453 4.207 1.00 63.97 93 GLU A C 1
ATOM 683 O O . GLU A 1 93 ? -13.704 -4.585 3.779 1.00 63.97 93 GLU A O 1
ATOM 688 N N . PRO A 1 94 ? -15.702 -5.610 3.665 1.00 50.91 94 PRO A N 1
ATOM 689 C CA . PRO A 1 94 ? -16.274 -4.572 2.838 1.00 50.91 94 PRO A CA 1
ATOM 690 C C . PRO A 1 94 ? -16.523 -3.395 3.773 1.00 50.91 94 PRO A C 1
ATOM 692 O O . PRO A 1 94 ? -17.568 -3.317 4.417 1.00 50.91 94 PRO A O 1
ATOM 695 N N . GLN A 1 95 ? -15.553 -2.487 3.893 1.00 54.41 95 GLN A N 1
ATOM 696 C CA . GLN A 1 95 ? -15.818 -1.239 4.582 1.00 54.41 95 GLN A CA 1
ATOM 697 C C . GLN A 1 95 ? -16.920 -0.567 3.798 1.00 54.41 95 GLN A C 1
ATOM 699 O O . GLN A 1 95 ? -16.735 -0.191 2.633 1.00 54.41 95 GLN A O 1
ATOM 704 N N . LEU A 1 96 ? -18.082 -0.551 4.457 1.00 48.66 96 LEU A N 1
ATOM 705 C CA . LEU A 1 96 ? -19.297 0.106 4.054 1.00 48.66 96 LEU A CA 1
ATOM 706 C C . LEU A 1 96 ? -18.844 1.341 3.301 1.00 48.66 96 LEU A C 1
ATOM 708 O O . LEU A 1 96 ? -18.256 2.255 3.885 1.00 48.66 96 LEU A O 1
ATOM 712 N N . ILE A 1 97 ? -19.122 1.376 1.996 1.00 44.91 97 ILE A N 1
ATOM 713 C CA . ILE A 1 97 ? -19.409 2.664 1.403 1.00 44.91 97 ILE A CA 1
ATOM 714 C C . ILE A 1 97 ? -20.509 3.155 2.325 1.00 44.91 97 ILE A C 1
ATOM 716 O O . ILE A 1 97 ? -21.651 2.693 2.245 1.00 44.91 97 ILE A O 1
ATOM 720 N N . LEU A 1 98 ? -20.147 4.021 3.272 1.00 48.06 98 LEU A N 1
ATOM 721 C CA . LEU A 1 98 ? -21.092 4.909 3.880 1.00 48.06 98 LEU A CA 1
ATOM 722 C C . LEU A 1 98 ? -21.499 5.791 2.708 1.00 48.06 98 LEU A C 1
ATOM 724 O O . LEU A 1 98 ? -21.055 6.928 2.544 1.00 48.06 98 LEU A O 1
ATOM 728 N N . THR A 1 99 ? -22.353 5.211 1.859 1.00 46.38 99 THR A N 1
ATOM 729 C CA . THR A 1 99 ? -23.343 5.923 1.094 1.00 46.38 99 THR A CA 1
ATOM 730 C C . THR A 1 99 ? -23.829 6.958 2.076 1.00 46.38 99 THR A C 1
ATOM 732 O O . THR A 1 99 ? -23.991 6.656 3.262 1.00 46.38 99 THR A O 1
ATOM 735 N N . LYS A 1 100 ? -23.920 8.208 1.643 1.00 57.62 100 LYS A N 1
ATOM 736 C CA . LYS A 1 100 ? -24.307 9.307 2.524 1.00 57.62 100 LYS A CA 1
ATOM 737 C C . LYS A 1 100 ? -25.429 8.878 3.501 1.00 57.62 100 LYS A C 1
ATOM 739 O O . LYS A 1 100 ? -25.289 9.076 4.695 1.00 57.62 100 LYS A O 1
ATOM 744 N N . SER A 1 101 ? -26.385 8.080 3.019 1.00 60.06 101 SER A N 1
ATOM 745 C CA . SER A 1 101 ? -27.402 7.359 3.797 1.00 60.06 101 SER A CA 1
ATOM 746 C C . SER A 1 101 ? -26.928 6.494 4.975 1.00 60.06 101 SER A C 1
ATOM 748 O O . SER A 1 101 ? -27.537 6.570 6.028 1.00 60.06 101 SER A O 1
ATOM 750 N N . ALA A 1 102 ? -25.897 5.657 4.857 1.00 59.16 102 ALA A N 1
ATOM 751 C CA . ALA A 1 102 ? -25.417 4.837 5.974 1.00 59.16 102 ALA A CA 1
ATOM 752 C C . ALA A 1 102 ? -24.601 5.651 6.995 1.00 59.16 102 ALA A C 1
ATOM 754 O O . ALA A 1 102 ? -24.616 5.333 8.184 1.00 59.16 102 ALA A O 1
ATOM 755 N N . ARG A 1 103 ? -23.928 6.727 6.557 1.00 64.88 103 ARG A N 1
ATOM 756 C CA . ARG A 1 103 ? -23.314 7.703 7.475 1.00 64.88 103 ARG A CA 1
ATOM 757 C C . ARG A 1 103 ? -24.390 8.445 8.253 1.00 64.88 103 ARG A C 1
ATOM 759 O O . ARG A 1 103 ? -24.311 8.510 9.472 1.00 64.88 103 ARG A O 1
ATOM 766 N N . ASP A 1 104 ? -25.380 8.959 7.532 1.00 66.75 104 ASP A N 1
ATOM 767 C CA . ASP A 1 104 ? -26.479 9.744 8.079 1.00 66.75 104 ASP A CA 1
ATOM 768 C C . ASP A 1 104 ? -27.318 8.869 9.022 1.00 66.75 104 ASP A C 1
ATOM 770 O O . ASP A 1 104 ? -27.550 9.269 10.152 1.00 66.75 104 ASP A O 1
ATOM 774 N N . ALA A 1 105 ? -27.618 7.618 8.654 1.00 68.94 105 ALA A N 1
ATOM 775 C CA . ALA A 1 105 ? -28.317 6.669 9.524 1.00 68.94 105 ALA A CA 1
ATOM 776 C C . ALA A 1 105 ? -27.527 6.325 10.799 1.00 68.94 105 ALA A C 1
ATOM 778 O O . ALA A 1 105 ? -28.109 6.166 11.870 1.00 68.94 105 ALA A O 1
ATOM 779 N N . ARG A 1 106 ? -26.192 6.224 10.718 1.00 67.75 106 ARG A N 1
ATOM 780 C CA . ARG A 1 106 ? -25.345 6.017 11.904 1.00 67.75 106 ARG A CA 1
ATOM 781 C C . ARG A 1 106 ? -25.288 7.271 12.779 1.00 67.75 106 ARG A C 1
ATOM 783 O O .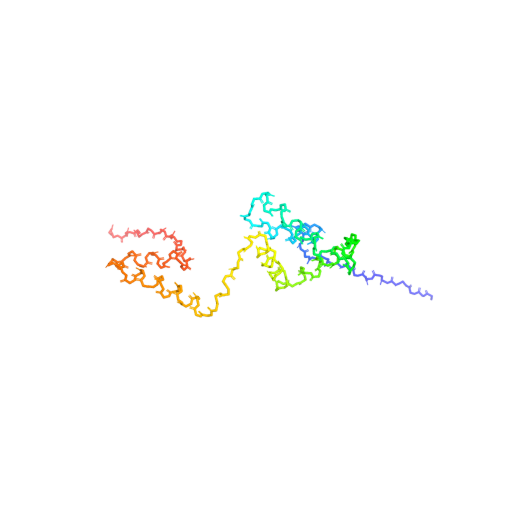 ARG A 1 106 ? -25.281 7.146 14.000 1.00 67.75 106 ARG A O 1
ATOM 790 N N . LEU A 1 107 ? -25.281 8.460 12.177 1.00 69.19 107 LEU A N 1
ATOM 791 C CA . LEU A 1 107 ? -25.345 9.731 12.896 1.00 69.19 107 LEU A CA 1
ATOM 792 C C . LEU A 1 107 ? -26.701 9.894 13.604 1.00 69.19 107 LEU A C 1
ATOM 794 O O . LEU A 1 107 ? -26.735 10.223 14.785 1.00 69.19 107 LEU A O 1
ATOM 798 N N . GLU A 1 108 ? -27.801 9.588 12.916 1.00 73.88 108 GLU A N 1
ATOM 799 C CA . GLU A 1 108 ? -29.166 9.596 13.455 1.00 73.88 108 GLU A CA 1
ATOM 800 C C . GLU A 1 108 ? -29.340 8.568 14.578 1.00 73.88 108 GLU A C 1
ATOM 802 O O . GLU A 1 108 ? -29.961 8.872 15.595 1.00 73.88 108 GLU A O 1
ATOM 807 N N . ALA A 1 109 ? -28.752 7.374 14.449 1.00 73.56 109 ALA A N 1
ATOM 808 C CA . ALA A 1 109 ? -28.771 6.366 15.507 1.00 73.56 109 ALA A CA 1
ATOM 809 C C . ALA A 1 109 ? -28.063 6.863 16.779 1.00 73.56 109 ALA A C 1
ATOM 811 O O . ALA A 1 109 ? -28.636 6.781 17.864 1.00 73.56 109 ALA A O 1
ATOM 812 N N . LEU A 1 110 ? -26.871 7.456 16.645 1.00 70.31 110 LEU A N 1
ATOM 813 C CA . LEU A 1 110 ? -26.122 8.030 17.770 1.00 70.31 110 LEU A CA 1
ATOM 814 C C . LEU A 1 110 ? -26.844 9.238 18.393 1.00 70.31 110 LEU A C 1
ATOM 816 O O . LEU A 1 110 ? -26.885 9.384 19.615 1.00 70.31 110 LEU A O 1
ATOM 820 N N . GLN A 1 111 ? -27.476 10.082 17.572 1.00 71.81 111 GLN A N 1
ATOM 821 C CA . GLN A 1 111 ? -28.322 11.182 18.045 1.00 71.81 111 GLN A CA 1
ATOM 822 C C . GLN A 1 111 ? -29.573 10.671 18.774 1.00 71.81 111 GLN A C 1
ATOM 824 O O . GLN A 1 111 ? -29.977 11.243 19.786 1.00 71.81 111 GLN A O 1
ATOM 829 N N . GLY A 1 112 ? -30.163 9.568 18.308 1.00 71.38 112 GLY A N 1
ATOM 830 C CA . GLY A 1 112 ? -31.281 8.895 18.961 1.00 71.38 112 GLY A CA 1
ATOM 831 C C . GLY A 1 112 ? -30.906 8.239 20.293 1.00 71.38 112 GLY A C 1
ATOM 832 O O . GLY A 1 112 ? -31.758 8.125 21.172 1.00 71.38 112 GLY A O 1
ATOM 833 N N . GLU A 1 113 ? -29.651 7.826 20.473 1.00 67.62 113 GLU A N 1
ATOM 834 C CA . GLU A 1 113 ? -29.122 7.368 21.765 1.00 67.62 113 GLU A CA 1
ATOM 835 C C . GLU A 1 113 ? -28.890 8.534 22.732 1.00 67.62 113 GLU A C 1
ATOM 837 O O . GLU A 1 113 ? -29.331 8.465 23.877 1.00 67.62 113 GLU A O 1
ATOM 842 N N . LEU A 1 114 ? -28.328 9.652 22.258 1.00 59.97 114 LEU A N 1
ATOM 843 C CA . LEU A 1 114 ? -28.202 10.892 23.040 1.00 59.97 114 LEU A CA 1
ATOM 844 C C . LEU A 1 114 ? -29.565 11.480 23.439 1.00 59.97 114 LEU A C 1
ATOM 846 O O . LEU A 1 114 ? -29.701 12.058 24.511 1.00 59.97 114 LEU A O 1
ATOM 850 N N . GLY A 1 115 ? -30.591 11.335 22.598 1.00 60.50 115 GLY A N 1
ATOM 851 C CA . GLY A 1 115 ? -31.955 11.780 22.898 1.00 60.50 115 GLY A CA 1
ATOM 852 C C . GLY A 1 115 ? -32.672 10.938 23.961 1.00 60.50 115 GLY A C 1
ATOM 853 O O . GLY A 1 115 ? -33.668 11.391 24.521 1.00 60.50 115 GLY A O 1
ATOM 854 N N . LYS A 1 116 ? -32.171 9.731 24.250 1.00 63.19 116 LYS A N 1
ATOM 855 C CA . LYS A 1 116 ? -32.679 8.847 25.312 1.00 63.19 116 LYS A CA 1
ATOM 856 C C . LYS A 1 116 ? -31.964 9.058 26.646 1.00 63.19 116 LYS A C 1
ATOM 858 O O . LYS A 1 116 ? -32.432 8.526 27.648 1.00 63.19 116 LYS A O 1
ATOM 863 N N . GLU A 1 117 ? -30.867 9.818 26.676 1.00 56.91 117 GLU A N 1
ATOM 864 C CA . GLU A 1 117 ? -30.205 10.221 27.917 1.00 56.91 117 GLU A CA 1
ATOM 865 C C . GLU A 1 117 ? -31.024 11.340 28.590 1.00 56.91 117 GLU A C 1
ATOM 867 O O . GLU A 1 117 ? -31.117 12.449 28.055 1.00 56.91 117 GLU A O 1
ATOM 872 N N . PRO A 1 118 ? -31.656 11.072 29.752 1.00 58.09 118 PRO A N 1
ATOM 873 C CA . PRO A 1 118 ? -32.530 12.043 30.410 1.00 58.09 118 PRO A CA 1
ATOM 874 C C . PRO A 1 118 ? -31.740 13.177 31.074 1.00 58.09 118 PRO A C 1
ATOM 876 O O . PRO A 1 118 ? -32.296 14.240 31.346 1.00 58.09 118 PRO A O 1
ATOM 879 N N . ASP A 1 119 ? -30.448 12.955 31.331 1.00 67.06 119 ASP A N 1
ATOM 880 C CA . ASP A 1 119 ? -29.566 13.911 31.983 1.00 67.06 119 ASP A CA 1
ATOM 881 C C . ASP A 1 119 ? -28.810 14.751 30.944 1.00 67.06 119 ASP A C 1
ATOM 883 O O . ASP A 1 119 ? -27.972 14.264 30.179 1.00 67.06 119 ASP A O 1
ATOM 887 N N . ALA A 1 120 ? -29.124 16.045 30.918 1.00 67.38 120 ALA A N 1
ATOM 888 C CA . ALA A 1 120 ? -28.539 16.998 29.986 1.00 67.38 120 ALA A CA 1
ATOM 889 C C . ALA A 1 120 ? -27.022 17.180 30.177 1.00 67.38 120 ALA A C 1
ATOM 891 O O . ALA A 1 120 ? -26.339 17.497 29.205 1.00 67.38 120 ALA A O 1
ATOM 892 N N . LYS A 1 121 ? -26.480 16.959 31.383 1.00 68.31 121 LYS A N 1
ATOM 893 C CA . LYS A 1 121 ? -25.038 17.084 31.642 1.00 68.31 121 LYS A CA 1
ATOM 894 C C . LYS A 1 121 ? -24.263 15.929 31.020 1.00 68.31 121 LYS A C 1
ATOM 896 O O . LYS A 1 121 ? -23.247 16.164 30.374 1.00 68.31 121 LYS A O 1
ATOM 901 N N . VAL A 1 122 ? -24.793 14.710 31.128 1.00 70.69 122 VAL A N 1
ATOM 902 C CA . VAL A 1 122 ? -24.178 13.512 30.531 1.00 70.69 122 VAL A CA 1
ATOM 903 C C . VAL A 1 122 ? -24.140 13.629 29.004 1.00 70.69 122 VAL A C 1
ATOM 905 O O . VAL A 1 122 ? -23.122 13.332 28.382 1.00 70.69 122 VAL A O 1
ATOM 908 N N . ARG A 1 123 ? -25.198 14.187 28.402 1.00 67.88 123 ARG A N 1
ATOM 909 C CA . ARG A 1 123 ? -25.249 14.461 26.959 1.00 67.88 123 ARG A CA 1
ATOM 910 C C . ARG A 1 123 ? -24.177 15.446 26.495 1.00 67.88 123 ARG A C 1
ATOM 912 O O . ARG A 1 123 ? -23.576 15.228 25.447 1.00 67.88 123 ARG A O 1
ATOM 919 N N . VAL A 1 124 ? -23.959 16.529 27.245 1.00 67.12 124 VAL A N 1
ATOM 920 C CA . VAL A 1 124 ? -22.956 17.558 26.917 1.00 67.12 124 VAL A CA 1
ATOM 921 C C . VAL A 1 124 ? -21.540 16.998 27.054 1.00 67.12 124 VAL A C 1
ATOM 923 O O . VAL A 1 124 ? -20.726 17.188 26.155 1.00 67.12 124 VAL A O 1
ATOM 926 N N . GLU A 1 125 ? -21.266 16.227 28.107 1.00 68.88 125 GLU A N 1
ATOM 927 C CA . GLU A 1 125 ? -19.961 15.586 28.309 1.00 68.88 125 GLU A CA 1
ATOM 928 C C . GLU A 1 125 ? -19.657 14.533 27.228 1.00 68.88 125 GLU A C 1
ATOM 930 O O . GLU A 1 125 ? -18.542 14.444 26.710 1.00 68.88 125 GLU A O 1
ATOM 935 N N . LYS A 1 126 ? -20.668 13.756 26.827 1.00 69.38 126 LYS A N 1
ATOM 936 C CA . LYS A 1 126 ? -20.539 12.746 25.771 1.00 69.38 126 LYS A CA 1
ATOM 937 C C . LYS A 1 126 ? -20.341 13.375 24.392 1.00 69.38 126 LYS A C 1
ATOM 939 O O . LYS A 1 126 ? -19.563 12.848 23.601 1.00 69.38 126 LYS A O 1
ATOM 944 N N . LEU A 1 127 ? -20.992 14.508 24.116 1.00 64.12 127 LEU A N 1
ATOM 945 C CA . LEU A 1 127 ? -20.751 15.304 22.910 1.00 64.12 127 LEU A CA 1
ATOM 946 C C . LEU A 1 127 ? -19.324 15.870 22.881 1.00 64.12 127 LEU A C 1
ATOM 948 O O . LEU A 1 127 ? -18.665 15.731 21.856 1.00 64.12 127 LEU A O 1
ATOM 952 N N . ALA A 1 128 ? -18.822 16.403 23.999 1.00 64.25 128 ALA A N 1
ATOM 953 C CA . ALA A 1 128 ? -17.467 16.953 24.097 1.00 64.25 128 ALA A CA 1
ATOM 954 C C . ALA A 1 128 ? -16.368 15.902 23.833 1.00 64.25 128 ALA A C 1
ATOM 956 O O . ALA A 1 128 ? -15.413 16.170 23.106 1.00 64.25 128 ALA A O 1
ATOM 957 N N . ARG A 1 129 ? -16.536 14.663 24.327 1.00 64.62 129 ARG A N 1
ATOM 958 C CA . ARG A 1 129 ? -15.601 13.560 24.016 1.00 64.62 129 ARG A CA 1
ATOM 959 C C . ARG A 1 129 ? -15.611 13.143 22.547 1.00 64.62 129 ARG A C 1
ATOM 961 O O . ARG A 1 129 ? -14.610 12.635 22.056 1.00 64.62 129 ARG A O 1
ATOM 968 N N . ILE A 1 130 ? -16.739 13.306 21.857 1.00 62.50 130 ILE A N 1
ATOM 969 C CA . ILE A 1 130 ? -16.871 12.955 20.436 1.00 62.50 130 ILE A CA 1
ATOM 970 C C . ILE A 1 130 ? -16.279 14.059 19.546 1.00 62.50 130 ILE A C 1
ATOM 972 O O . ILE A 1 130 ? -15.759 13.752 18.474 1.00 62.50 130 ILE A O 1
ATOM 976 N N . THR A 1 131 ? -16.343 15.325 19.971 1.00 62.38 131 THR A N 1
ATOM 977 C CA . THR A 1 131 ? -15.804 16.467 19.215 1.00 62.38 131 THR A CA 1
ATOM 978 C C . THR A 1 131 ? -14.332 16.764 19.499 1.00 62.38 131 THR A C 1
ATOM 980 O O . THR A 1 131 ? -13.731 17.497 18.721 1.00 62.38 131 THR A O 1
ATOM 983 N N . GLY A 1 132 ? -13.732 16.162 20.535 1.00 52.50 132 GLY A N 1
ATOM 984 C CA . GLY A 1 132 ? -12.288 16.239 20.779 1.00 52.50 132 GLY A CA 1
ATOM 985 C C . GLY A 1 132 ? -11.790 17.638 21.148 1.00 52.50 132 GLY A C 1
ATOM 986 O O . GLY A 1 132 ? -10.672 17.992 20.793 1.00 52.50 132 GLY A O 1
ATOM 987 N N . GLU A 1 133 ? -12.606 18.438 21.837 1.00 47.41 133 GLU A N 1
ATOM 988 C CA . GLU A 1 133 ? -12.120 19.633 22.535 1.00 47.41 133 GLU A CA 1
ATOM 989 C C . GLU A 1 133 ? -11.749 19.221 23.963 1.00 47.41 133 GLU A C 1
ATOM 991 O O . GLU A 1 133 ? -12.577 19.241 24.875 1.00 47.41 133 GLU A O 1
ATOM 996 N N . GLU A 1 134 ? -10.505 18.779 24.149 1.00 48.62 134 GLU A N 1
ATOM 997 C CA . GLU A 1 134 ? -9.878 18.781 25.469 1.00 48.62 134 GLU A CA 1
ATOM 998 C C . GLU A 1 134 ? -9.645 20.249 25.844 1.00 48.62 134 GLU A C 1
ATOM 1000 O O . GLU A 1 134 ? -8.794 20.928 25.276 1.00 48.62 134 GLU A O 1
ATOM 1005 N N . GLY A 1 135 ? -10.481 20.770 26.742 1.00 43.69 135 GLY A N 1
ATOM 1006 C CA . GLY A 1 135 ? -10.224 22.042 27.399 1.00 43.69 135 GLY A CA 1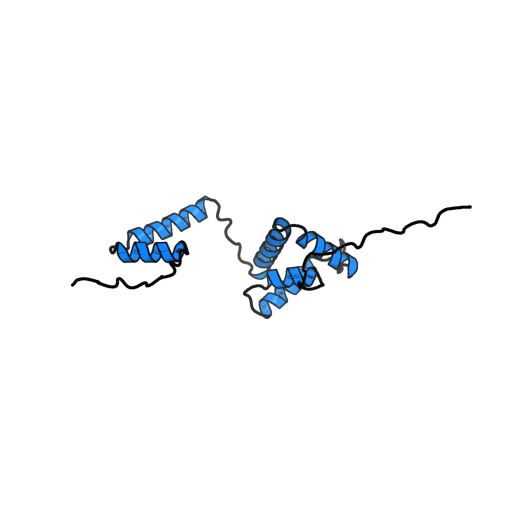
ATOM 1007 C C . GLY A 1 135 ? -9.079 21.851 28.381 1.00 43.69 135 GLY A C 1
ATOM 1008 O O . GLY A 1 135 ? -9.283 21.261 29.442 1.00 43.69 135 GLY A O 1
ATOM 1009 N N . ASP A 1 136 ? -7.895 22.332 28.007 1.00 40.66 136 ASP A N 1
ATOM 1010 C CA . ASP A 1 136 ? -6.799 22.568 28.937 1.00 40.66 136 ASP A CA 1
ATOM 1011 C C . ASP A 1 136 ? -7.311 23.482 30.057 1.00 40.66 136 ASP A C 1
ATOM 1013 O O . ASP A 1 136 ? -7.793 24.595 29.826 1.00 40.66 136 ASP A O 1
ATOM 1017 N N . GLY A 1 137 ? -7.286 22.948 31.275 1.00 50.38 137 GLY A N 1
ATOM 1018 C CA . GLY A 1 137 ? -7.520 23.714 32.482 1.00 50.38 137 GLY A CA 1
ATOM 1019 C C . GLY A 1 137 ? -6.303 24.578 32.765 1.00 50.38 137 GLY A C 1
ATOM 1020 O O . GLY A 1 137 ? -5.238 24.048 33.066 1.00 50.38 137 GLY A O 1
ATOM 1021 N N . ASP A 1 138 ? -6.496 25.890 32.716 1.00 43.47 138 ASP A N 1
ATOM 1022 C CA . ASP A 1 138 ? -5.652 26.833 33.434 1.00 43.47 138 ASP A CA 1
ATOM 1023 C C . ASP A 1 138 ? -6.411 27.254 34.698 1.00 43.47 138 ASP A C 1
ATOM 1025 O O . ASP A 1 138 ? -7.316 28.094 34.685 1.00 43.47 138 ASP A O 1
ATOM 1029 N N . ASP A 1 139 ? -6.061 26.575 35.789 1.00 53.25 139 ASP A N 1
ATOM 1030 C CA . ASP A 1 139 ? -6.222 27.065 37.149 1.00 53.25 139 ASP A CA 1
ATOM 1031 C C . ASP A 1 139 ? -5.364 28.329 37.308 1.00 53.25 139 ASP A C 1
ATOM 1033 O O . ASP A 1 139 ? -4.146 28.242 37.218 1.00 53.25 139 ASP A O 1
ATOM 1037 N N . ASP A 1 140 ? -5.969 29.482 37.595 1.00 47.72 140 ASP A N 1
ATOM 1038 C CA . ASP A 1 140 ? -5.260 30.607 38.219 1.00 47.72 140 ASP A CA 1
ATOM 1039 C C . ASP A 1 140 ? -6.223 31.423 39.098 1.00 47.72 140 ASP A C 1
ATOM 1041 O O . ASP A 1 140 ? -6.836 32.416 38.708 1.00 47.72 140 ASP A O 1
ATOM 1045 N N . GLU A 1 141 ? -6.395 30.891 40.308 1.00 47.94 141 GLU A N 1
ATOM 1046 C CA . GLU A 1 141 ? -6.266 31.581 41.598 1.00 47.94 141 GLU A CA 1
ATOM 1047 C C . GLU A 1 141 ? -6.666 33.074 41.653 1.00 47.94 141 GLU A C 1
ATOM 1049 O O . GLU A 1 141 ? -5.858 33.996 41.520 1.00 47.94 141 GLU A O 1
ATOM 1054 N N . GLU A 1 142 ? -7.937 33.308 41.985 1.00 46.69 142 GLU A N 1
ATOM 1055 C CA . GLU A 1 142 ? -8.461 34.587 42.464 1.00 46.69 142 GLU A CA 1
ATOM 1056 C C . GLU A 1 142 ? -7.867 34.899 43.853 1.00 46.69 142 GLU A C 1
ATOM 1058 O O . GLU A 1 142 ? -8.285 34.351 44.874 1.00 46.69 142 GLU A O 1
ATOM 1063 N N . LYS A 1 143 ? -6.849 35.770 43.903 1.00 46.31 143 LYS A N 1
ATOM 1064 C CA . LYS A 1 143 ? -6.375 36.369 45.158 1.00 46.31 143 LYS A CA 1
ATOM 1065 C C . LYS A 1 143 ? -7.231 37.571 45.531 1.00 46.31 143 LYS A C 1
ATOM 1067 O O . LYS A 1 143 ? -7.077 38.655 44.970 1.00 46.31 143 LYS A O 1
ATOM 1072 N N . ASP A 1 144 ? -8.049 37.361 46.556 1.00 58.28 144 ASP A N 1
ATOM 1073 C CA . ASP A 1 144 ? -8.616 38.394 47.416 1.00 58.28 144 ASP A CA 1
ATOM 1074 C C . ASP A 1 144 ? -7.531 39.384 47.884 1.00 58.28 144 ASP A C 1
ATOM 1076 O O . ASP A 1 144 ? -6.546 39.014 48.529 1.00 58.28 144 ASP A O 1
ATOM 1080 N N . GLN A 1 145 ? -7.745 40.668 47.602 1.00 48.66 145 GLN A N 1
ATOM 1081 C CA . GLN A 1 145 ? -7.220 41.769 48.406 1.00 48.66 145 GLN A CA 1
ATOM 1082 C C . GLN A 1 145 ? -8.404 42.635 48.823 1.00 48.66 145 GLN A C 1
ATOM 1084 O O . GLN A 1 145 ? -8.842 43.508 48.077 1.00 48.66 145 GLN A O 1
ATOM 1089 N N . SER A 1 146 ? -8.911 42.375 50.026 1.00 53.25 146 SER A N 1
ATOM 1090 C CA . SER A 1 146 ? -9.724 43.319 50.782 1.00 53.25 146 SER A CA 1
ATOM 1091 C C . SER A 1 146 ? -9.075 43.517 52.152 1.00 53.25 146 SER A C 1
ATOM 1093 O O . SER A 1 146 ? -8.864 42.543 52.871 1.00 53.25 146 SER A O 1
ATOM 1095 N N . GLU A 1 147 ? -8.814 44.796 52.445 1.00 44.31 147 GLU A N 1
ATOM 1096 C CA . GLU A 1 147 ? -8.510 45.434 53.745 1.00 44.31 147 GLU A CA 1
ATOM 1097 C C . GLU A 1 147 ? -7.068 45.428 54.283 1.00 44.31 147 GLU A C 1
ATOM 1099 O O . GLU A 1 147 ? -6.504 44.367 54.629 1.00 44.31 147 GLU A O 1
#

Radius of gyration: 27.1 Å; chains: 1; bounding box: 78×58×7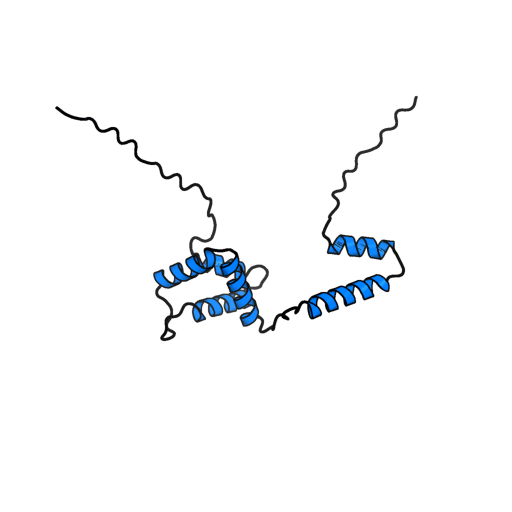6 Å

Sequence (147 aa):
MSTRALLLGLVLAVTSGACGPSDPCEALLVEICEGHDDAYCGEAREFLDGRLVDDDGAALAPDARTQMCAAINRTVELRKAYVFKARQVITGEPQLILTKSARDARLEALQGELGKEPDAKVRVEKLARITGEEGDGDDDEEKDQSE

Secondary structure (DSSP, 8-state):
-------------------S-SSHHHHHHHHHHTT--HHHHHHHHHHHHHHSB-TTSPBPPHHHHHHHHHHHHTSHHHHHHHHHHHHHHHH--------HHHHHHHHHHHHHHHTT---HHHHHHHHHHHHT---------------

Foldseek 3Di:
DDDDDDPPDDPPPPPDDDPDPPQLVVNLLCLLCPPHDPVLSVLLVVVLQQVCADPVSHHDDPVSSSVVSVVCVVDPVSSVVVSVVSVCVSVVDPPDPVPVVVVVVVVVVVVVVLVPPPDPVVSVVVVCVVVPPPPDDDDDDDDDDDD

pLDDT: mean 73.42, std 20.0, range [39.5, 96.25]